Protein 4H8F (pdb70)

Foldseek 3Di:
DVVVVVVVVVVVVVVVVVVVCCVVVVVVVD/DVVVVVVVVVVVVVVVVVVVCCVVCVVVVD

Sequence (60 aa):
GEIKAIAQEIKAIAKEIKAIAEIKAIAQGYGEIKAIAQEIKAIAKEIKAIAEIKAIAQGY

Solvent-accessible surface area: 4772 Å² total

Radius of gyration: 14.42 Å; Cα contacts (8 Å, |Δi|>4): 33; chains: 2; bounding box: 12×45×18 Å

Structure (mmCIF, N/CA/C/O backbone):
data_4H8F
#
_entry.id   4H8F
#
_cell.length_a   46.670
_cell.length_b   46.670
_cell.length_c   94.060
_cell.angle_alpha   90.00
_cell.angle_beta   90.00
_cell.angle_gamma   90.00
#
_symmetry.space_group_name_H-M   'P 41 2 2'
#
loop_
_entity.id
_entity.type
_entity.pdbx_description
1 polymer CC-Hex-I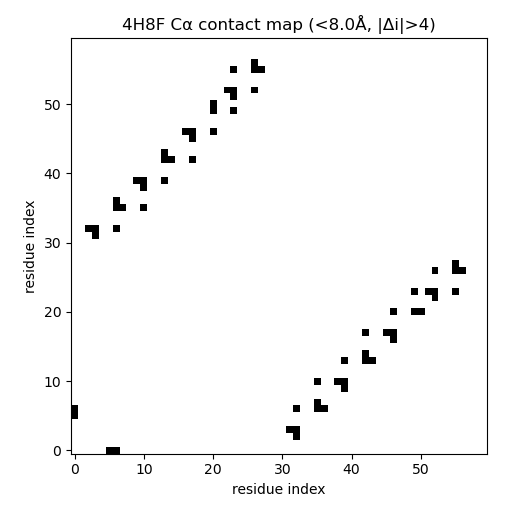I-Phi22
2 non-polymer 'TERTIARY-BUTYL ALCOHOL'
3 non-polymer GLYCEROL
4 water water
#
loop_
_atom_site.group_PDB
_atom_site.id
_atom_site.type_symbol
_atom_site.label_atom_id
_atom_site.label_alt_id
_atom_site.label_comp_id
_atom_site.label_asym_id
_atom_site.label_entity_id
_atom_site.label_seq_id
_atom_site.pdbx_PDB_ins_code
_atom_site.Cartn_x
_atom_site.Cartn_y
_atom_site.Cartn_z
_atom_site.occupancy
_atom_site.B_iso_or_equiv
_atom_site.auth_seq_id
_atom_site.auth_comp_id
_atom_site.auth_asym_id
_atom_site.auth_atom_id
_atom_site.pdbx_PDB_model_num
ATOM 4 N N . GLY A 1 2 ? 4.829 -25.835 -8.248 1.00 50.09 1 GLY A N 1
ATOM 5 C CA . GLY A 1 2 ? 3.394 -25.786 -8.467 1.00 45.02 1 GLY A CA 1
ATOM 6 C C . GLY A 1 2 ? 2.762 -27.145 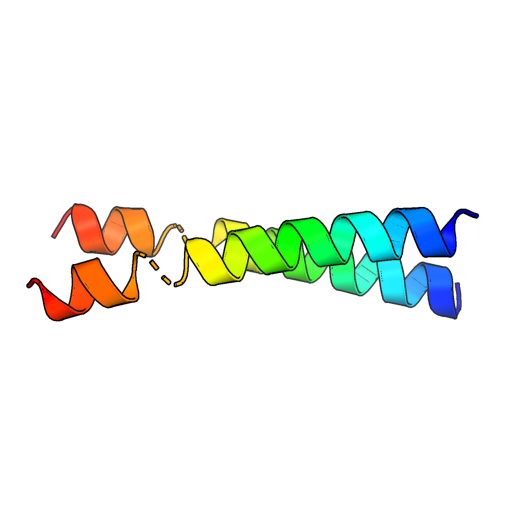-8.354 1.00 45.10 1 GLY A C 1
ATOM 7 O O . GLY A 1 2 ? 3.454 -28.172 -8.123 1.00 47.38 1 GLY A O 1
ATOM 8 N N . GLU A 1 3 ? 1.453 -27.174 -8.570 1.00 42.15 2 GLU A N 1
ATOM 9 C CA . GLU A 1 3 ? 0.673 -25.980 -8.881 1.00 42.21 2 GLU A CA 1
ATOM 10 C C . GLU A 1 3 ? 0.732 -24.967 -7.752 1.00 40.91 2 GLU A C 1
ATOM 11 O O . GLU A 1 3 ? 0.834 -23.771 -8.004 1.00 40.87 2 GLU A O 1
ATOM 17 N N . ILE A 1 4 ? 0.568 -25.426 -6.515 1.00 38.02 3 ILE A N 1
ATOM 18 C CA . ILE A 1 4 ? 0.399 -24.483 -5.434 1.00 38.79 3 ILE A CA 1
ATOM 19 C C . ILE A 1 4 ? 1.735 -23.828 -5.048 1.00 39.03 3 ILE A C 1
ATOM 20 O O . ILE A 1 4 ? 1.783 -22.621 -4.788 1.00 37.89 3 ILE A O 1
ATOM 25 N N . LYS A 1 5 ? 2.836 -24.567 -5.149 1.00 36.58 4 LYS A N 1
ATOM 26 C CA . LYS A 1 5 ? 4.136 -23.902 -5.159 1.00 37.34 4 LYS A CA 1
ATOM 27 C C . LYS A 1 5 ? 4.224 -22.747 -6.192 1.00 36.84 4 LYS A C 1
ATOM 28 O O . LYS A 1 5 ? 4.679 -21.643 -5.872 1.00 34.62 4 LYS A O 1
ATOM 34 N N . ALA A 1 6 ? 3.833 -23.016 -7.436 1.00 35.36 5 ALA A N 1
ATOM 35 C CA . ALA A 1 6 ? 3.932 -21.986 -8.481 1.00 36.26 5 ALA A CA 1
ATOM 36 C C . ALA A 1 6 ? 3.125 -20.739 -8.096 1.00 34.62 5 ALA A C 1
ATOM 37 O O . ALA A 1 6 ? 3.551 -19.625 -8.371 1.00 32.42 5 ALA A O 1
ATOM 39 N N . ILE A 1 7 ? 1.900 -20.955 -7.618 1.00 33.80 6 ILE A N 1
ATOM 40 C CA . ILE A 1 7 ? 1.012 -19.857 -7.231 1.00 34.05 6 ILE A CA 1
ATOM 41 C C . ILE A 1 7 ? 1.592 -19.100 -6.026 1.00 33.17 6 ILE A C 1
ATOM 42 O O . ILE A 1 7 ? 1.637 -17.859 -6.035 1.00 32.44 6 ILE A O 1
ATOM 47 N N . ALA A 1 8 ? 2.145 -19.849 -5.064 1.00 29.62 7 ALA A N 1
ATOM 48 C CA . ALA A 1 8 ? 2.849 -19.265 -3.930 1.00 29.59 7 ALA A CA 1
ATOM 49 C C . ALA A 1 8 ? 4.013 -18.380 -4.375 1.00 30.36 7 ALA A C 1
ATOM 50 O O . ALA A 1 8 ? 4.238 -17.289 -3.822 1.00 27.57 7 ALA A O 1
ATOM 52 N N . GLN A 1 9 ? 4.770 -18.845 -5.363 1.00 30.12 8 GLN A N 1
ATOM 53 C CA . GLN A 1 9 ? 5.842 -18.014 -5.912 1.00 29.07 8 GLN A CA 1
ATOM 54 C C . GLN A 1 9 ? 5.347 -16.774 -6.662 1.00 27.25 8 GLN A C 1
ATOM 55 O O . GLN A 1 9 ? 6.024 -15.743 -6.663 1.00 28.37 8 GLN A O 1
ATOM 61 N N . GLU A 1 10 ? 4.222 -16.885 -7.353 1.00 26.24 9 GLU A N 1
ATOM 62 C CA . GLU A 1 10 ? 3.647 -15.724 -7.994 1.00 29.15 9 GLU A CA 1
ATOM 63 C C . GLU A 1 10 ? 3.119 -14.712 -6.950 1.00 26.78 9 GLU A C 1
ATOM 64 O O . GLU A 1 10 ? 3.356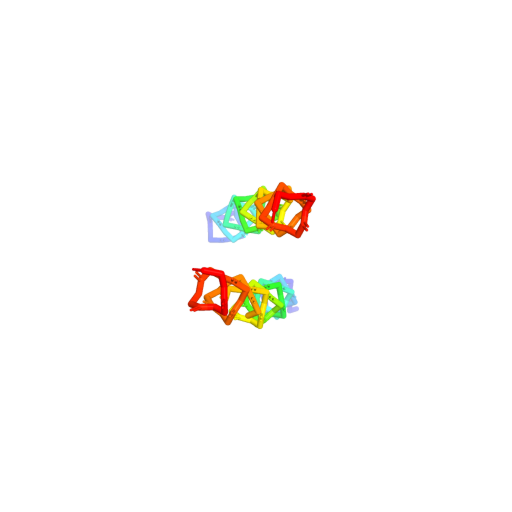 -13.508 -7.081 1.00 25.49 9 GLU A O 1
ATOM 70 N N . ILE A 1 11 ? 2.499 -15.207 -5.887 1.00 24.75 10 ILE A N 1
ATOM 71 C CA . ILE A 1 11 ? 2.088 -14.319 -4.794 1.00 25.19 10 ILE A CA 1
ATOM 72 C C . ILE A 1 11 ? 3.272 -13.592 -4.178 1.00 24.96 10 ILE A C 1
ATOM 73 O O . ILE A 1 11 ? 3.236 -12.370 -3.966 1.00 25.17 10 ILE A O 1
ATOM 78 N N . LYS A 1 12 ? 4.317 -14.340 -3.859 1.00 23.46 11 LYS A N 1
ATOM 79 C CA . LYS A 1 12 ? 5.528 -13.750 -3.323 1.00 26.12 11 LYS A CA 1
ATOM 80 C C . LYS A 1 12 ? 6.140 -12.650 -4.216 1.00 26.03 11 LYS A C 1
ATOM 81 O O . LYS A 1 12 ? 6.586 -11.601 -3.715 1.00 25.36 11 LYS A O 1
ATOM 87 N N . ALA A 1 13 ? 6.200 -12.897 -5.522 1.00 24.31 12 ALA A N 1
ATOM 88 C CA . ALA A 1 13 ? 6.634 -11.875 -6.484 1.00 23.36 12 ALA A CA 1
ATOM 89 C C . ALA A 1 13 ? 5.763 -10.617 -6.440 1.00 22.68 12 ALA A C 1
ATOM 90 O O . ALA A 1 13 ? 6.280 -9.502 -6.429 1.00 22.07 12 ALA A O 1
ATOM 92 N N . ILE A 1 14 ? 4.445 -10.790 -6.479 1.00 22.27 13 ILE A N 1
ATOM 93 C CA . ILE A 1 14 ? 3.539 -9.627 -6.382 1.00 22.96 13 ILE A CA 1
ATOM 94 C C . ILE A 1 14 ? 3.725 -8.847 -5.055 1.00 23.54 13 ILE A C 1
ATOM 95 O O . ILE A 1 14 ? 3.768 -7.622 -5.046 1.00 19.60 13 ILE A O 1
ATOM 100 N N . ALA A 1 15 ? 3.836 -9.569 -3.946 1.00 20.70 14 ALA A N 1
ATOM 101 C CA . ALA A 1 15 ? 4.075 -8.966 -2.633 1.00 21.55 14 ALA A CA 1
ATOM 102 C C . ALA A 1 15 ? 5.355 -8.156 -2.582 1.00 21.50 14 ALA A C 1
ATOM 103 O O . ALA A 1 15 ? 5.384 -7.073 -2.012 1.00 20.57 14 ALA A O 1
ATOM 105 N N . LYS A 1 16 ? 6.409 -8.639 -3.227 1.00 23.43 15 LYS A N 1
ATOM 106 C CA . LYS A 1 16 ? 7.627 -7.847 -3.394 1.00 23.43 15 LYS A CA 1
ATOM 107 C C . LYS A 1 16 ? 7.486 -6.553 -4.192 1.00 21.80 15 LYS A C 1
ATOM 108 O O . LYS A 1 16 ? 8.044 -5.528 -3.812 1.00 24.35 15 LYS A O 1
ATOM 114 N N . GLU A 1 17 ? 6.763 -6.611 -5.300 1.00 21.93 16 GLU A N 1
ATOM 115 C CA . GLU A 1 17 ? 6.343 -5.445 -6.047 1.00 23.03 16 GLU A CA 1
ATOM 116 C C . GLU A 1 17 ? 5.539 -4.450 -5.199 1.00 21.57 16 GLU A C 1
ATOM 117 O O . GLU A 1 17 ? 5.800 -3.239 -5.232 1.00 20.26 16 GLU A O 1
ATOM 123 N N . ILE A 1 18 ? 4.492 -4.919 -4.528 1.00 20.52 17 ILE A N 1
ATOM 124 C CA . ILE A 1 18 ? 3.721 -4.024 -3.623 1.00 19.02 17 ILE A CA 1
ATOM 125 C C . ILE A 1 18 ? 4.610 -3.331 -2.594 1.00 18.69 17 ILE A C 1
ATOM 126 O O . ILE A 1 18 ? 4.507 -2.100 -2.398 1.00 17.97 17 ILE A O 1
ATOM 131 N N . LYS A 1 19 ? 5.501 -4.103 -1.964 1.00 17.63 18 LYS A N 1
ATOM 132 C CA . LYS A 1 19 ? 6.376 -3.551 -0.963 1.00 20.00 18 LYS A CA 1
ATOM 133 C C . LYS A 1 19 ? 7.228 -2.430 -1.560 1.00 22.42 18 LYS A C 1
ATOM 134 O O . LYS A 1 19 ? 7.450 -1.398 -0.906 1.00 19.81 18 LYS A O 1
ATOM 140 N N . ALA A 1 20 ? 7.734 -2.651 -2.778 1.00 20.49 19 ALA A N 1
ATOM 141 C CA . ALA A 1 20 ? 8.562 -1.672 -3.511 1.00 20.77 19 ALA A CA 1
ATOM 142 C C . ALA A 1 20 ? 7.783 -0.410 -3.813 1.00 20.66 19 ALA A C 1
ATOM 143 O O . ALA A 1 20 ? 8.277 0.690 -3.609 1.00 21.62 19 ALA A O 1
ATOM 145 N N . ILE A 1 21 ? 6.524 -0.563 -4.217 1.00 18.10 20 ILE A N 1
ATOM 146 C CA . ILE A 1 21 ? 5.718 0.601 -4.550 1.00 19.32 20 ILE A CA 1
ATOM 147 C C . ILE A 1 21 ? 5.348 1.339 -3.238 1.00 20.58 20 ILE A C 1
ATOM 148 O O . ILE A 1 21 ? 5.211 2.558 -3.225 1.00 18.93 20 ILE A O 1
ATOM 153 N N . ALA A 1 22 ? 5.109 0.584 -2.167 1.00 20.12 21 ALA A N 1
ATOM 154 C CA . ALA A 1 22 ? 4.845 1.183 -0.849 1.00 19.39 21 ALA A CA 1
ATOM 155 C C . ALA A 1 22 ? 6.001 2.060 -0.379 1.00 19.61 21 ALA A C 1
ATOM 156 O O . ALA A 1 22 ? 5.791 3.206 0.058 1.00 19.28 21 ALA A O 1
ATOM 170 N N . GLU A 1 24 ? 8.182 3.521 -2.384 1.00 22.90 23 GLU A N 1
AT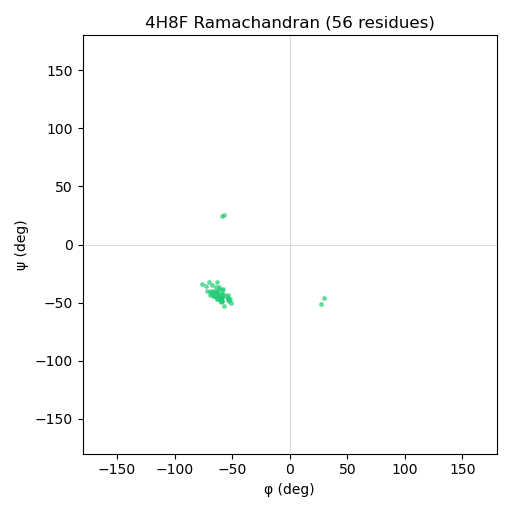OM 171 C CA . GLU A 1 24 ? 8.130 4.709 -3.280 1.00 22.33 23 GLU A CA 1
ATOM 172 C C . GLU A 1 24 ? 7.107 5.741 -2.828 1.00 22.82 23 GLU A C 1
ATOM 173 O O . GLU A 1 24 ? 7.402 6.924 -2.769 1.00 23.26 23 GLU A O 1
ATOM 179 N N . ILE A 1 25 ? 5.879 5.293 -2.583 1.00 21.53 24 ILE A N 1
ATOM 180 C CA . ILE A 1 25 ? 4.821 6.152 -2.045 1.00 21.14 24 ILE A CA 1
ATOM 181 C C . ILE A 1 25 ? 5.254 6.850 -0.752 1.00 23.70 24 ILE A C 1
ATOM 182 O O . ILE A 1 25 ? 5.037 8.061 -0.578 1.00 23.84 24 ILE A O 1
ATOM 187 N N . LYS A 1 26 ? 5.859 6.086 0.149 1.00 21.99 25 LYS A N 1
ATOM 188 C CA . LYS A 1 26 ? 6.328 6.632 1.390 1.00 26.15 25 LYS A CA 1
ATOM 189 C C . LYS A 1 26 ? 7.344 7.751 1.145 1.00 26.78 25 LYS A C 1
ATOM 190 O O . LYS A 1 26 ? 7.210 8.834 1.715 1.00 23.28 25 LYS A O 1
ATOM 196 N N . ALA A 1 27 ? 8.287 7.529 0.232 1.00 26.91 26 ALA A N 1
ATOM 197 C CA . ALA A 1 27 ? 9.278 8.567 -0.047 1.00 28.99 26 ALA A CA 1
ATOM 198 C C . ALA A 1 27 ? 8.671 9.812 -0.711 1.00 31.41 26 ALA A C 1
ATOM 199 O O . ALA A 1 27 ? 9.023 10.949 -0.362 1.00 29.39 26 ALA A O 1
ATOM 201 N N . ILE A 1 28 ? 7.774 9.607 -1.680 1.00 31.35 27 ILE A N 1
ATOM 202 C CA . ILE A 1 28 ? 7.083 10.724 -2.320 1.00 32.70 27 ILE A CA 1
ATOM 203 C C . ILE A 1 28 ? 6.318 11.538 -1.273 1.00 33.25 27 ILE A C 1
ATOM 204 O O . ILE A 1 28 ? 6.367 12.776 -1.292 1.00 35.05 27 ILE A O 1
ATOM 209 N N . ALA A 1 29 ? 5.553 10.84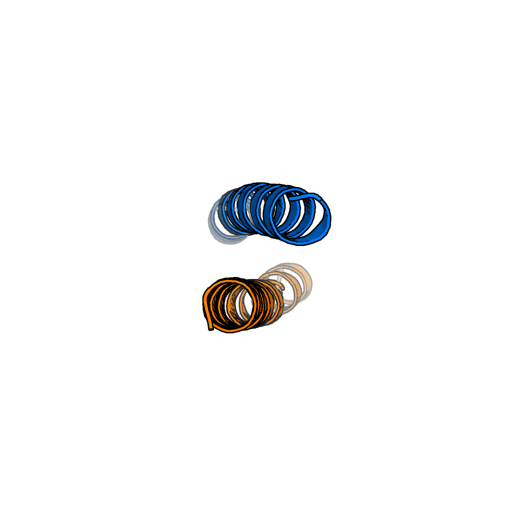9 -0.421 1.00 31.31 28 ALA A N 1
ATOM 210 C CA . ALA A 1 29 ? 4.690 11.495 0.587 1.00 33.35 28 ALA A CA 1
ATOM 211 C C . ALA A 1 29 ? 5.498 12.283 1.620 1.00 34.46 28 ALA A C 1
ATOM 212 O O . ALA A 1 29 ? 5.025 13.306 2.130 1.00 35.81 28 ALA A O 1
ATOM 214 N N . GLN A 1 30 ? 6.665 11.753 1.973 1.00 33.17 29 GLN A N 1
ATOM 215 C CA . GLN A 1 30 ? 7.579 12.415 2.894 1.00 36.26 29 GLN A CA 1
ATOM 216 C C . GLN A 1 30 ? 8.177 13.662 2.235 1.00 39.51 29 GLN A C 1
ATOM 217 O O . GLN A 1 30 ? 8.333 14.707 2.878 1.00 41.06 29 GLN A O 1
ATOM 223 N N . GLY A 1 31 ? 8.576 13.527 0.975 1.00 41.93 30 GLY A N 1
ATOM 224 C CA . GLY A 1 31 ? 9.288 14.596 0.277 1.00 46.20 30 GLY A CA 1
ATOM 225 C C . GLY A 1 31 ? 8.433 15.842 0.173 1.00 48.88 30 GLY A C 1
ATOM 226 O O . GLY A 1 31 ? 8.921 16.957 0.334 1.00 49.62 30 GLY A O 1
ATOM 227 N N . TYR A 1 32 ? 7.136 15.645 -0.024 1.00 51.88 31 TYR A N 1
ATOM 228 C CA . TYR A 1 32 ? 6.205 16.754 -0.170 1.00 55.60 31 TYR A CA 1
ATOM 229 C C . TYR A 1 32 ? 5.611 17.142 1.190 1.00 55.87 31 TYR A C 1
ATOM 230 O O . TYR A 1 32 ? 5.307 16.279 2.008 1.00 56.26 31 TYR A O 1
ATOM 243 N N . GLY B 1 2 ? 9.175 -29.210 3.587 1.00 54.25 1 GLY B N 1
ATOM 244 C CA . GLY B 1 2 ? 8.232 -28.125 3.849 1.00 49.48 1 GLY B CA 1
ATOM 245 C C . GLY B 1 2 ? 8.424 -26.891 2.974 1.00 47.19 1 GLY B C 1
ATOM 246 O O . GLY B 1 2 ? 8.347 -25.767 3.471 1.00 44.65 1 GLY B O 1
ATOM 247 N N . GLU B 1 3 ? 8.641 -27.092 1.672 1.00 43.86 2 GLU B N 1
ATOM 248 C CA . GLU B 1 3 ? 8.892 -25.983 0.754 1.00 42.72 2 GLU B CA 1
ATOM 249 C C . GLU B 1 3 ? 7.743 -25.004 0.717 1.00 40.12 2 GLU B C 1
ATOM 250 O O . GLU B 1 3 ? 7.957 -23.816 0.600 1.00 39.89 2 GLU B O 1
ATOM 256 N N . ILE B 1 4 ? 6.527 -25.513 0.639 1.00 36.86 3 ILE B N 1
ATOM 257 C CA . ILE B 1 4 ? 5.390 -24.647 0.471 1.00 38.00 3 ILE B CA 1
ATOM 258 C C . ILE B 1 4 ? 5.119 -23.829 1.729 1.00 38.28 3 ILE B C 1
ATOM 259 O O . ILE B 1 4 ? 4.705 -22.662 1.648 1.00 38.11 3 ILE B O 1
ATOM 264 N N . LYS B 1 5 ? 5.425 -24.417 2.879 1.00 35.78 4 LYS B N 1
ATOM 265 C CA . LYS B 1 5 ? 5.293 -23.742 4.160 1.00 36.20 4 LYS B CA 1
ATOM 266 C C . LYS B 1 5 ? 6.34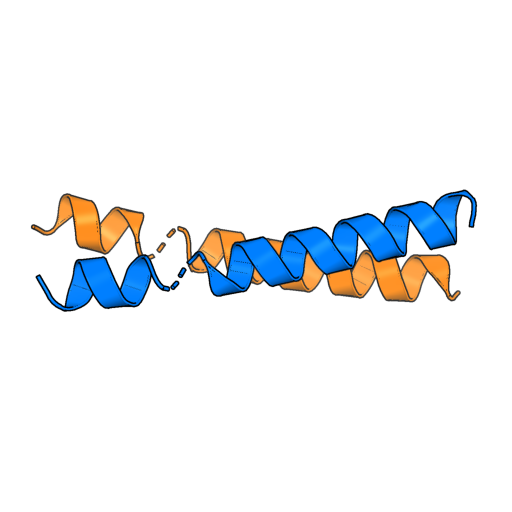4 -22.640 4.283 1.00 35.22 4 LYS B C 1
ATOM 267 O O . LYS B 1 5 ? 6.063 -21.557 4.794 1.00 33.46 4 LYS B O 1
ATOM 273 N N . ALA B 1 6 ? 7.563 -22.927 3.841 1.00 33.63 5 ALA B N 1
ATOM 274 C CA . ALA B 1 6 ? 8.625 -21.933 3.859 1.00 34.72 5 ALA B CA 1
ATOM 275 C C . ALA B 1 6 ? 8.261 -20.692 3.035 1.00 35.84 5 ALA B C 1
ATOM 276 O O . ALA B 1 6 ? 8.528 -19.576 3.461 1.00 36.62 5 ALA B O 1
ATOM 278 N N . ILE B 1 7 ? 7.725 -20.903 1.833 1.00 33.91 6 ILE B N 1
ATOM 279 C CA . ILE B 1 7 ? 7.276 -19.808 0.979 1.00 32.64 6 ILE B CA 1
ATOM 280 C C . ILE B 1 7 ? 6.070 -19.088 1.590 1.00 31.69 6 ILE B C 1
ATOM 281 O O . ILE B 1 7 ? 6.021 -17.856 1.585 1.00 30.58 6 ILE B O 1
ATOM 286 N N . ALA B 1 8 ? 5.101 -19.838 2.107 1.00 29.68 7 ALA B N 1
ATOM 287 C CA . ALA B 1 8 ? 3.965 -19.218 2.792 1.00 28.57 7 ALA B CA 1
ATOM 288 C C . ALA B 1 8 ? 4.441 -18.353 3.962 1.00 30.32 7 ALA B C 1
ATOM 289 O O . ALA B 1 8 ? 3.992 -17.219 4.143 1.00 29.67 7 ALA B O 1
ATOM 291 N N . GLN B 1 9 ? 5.453 -18.834 4.661 1.00 29.79 8 GLN B N 1
ATOM 292 C CA . GLN B 1 9 ? 6.076 -18.087 5.729 1.00 32.92 8 GLN B CA 1
ATOM 293 C C . GLN B 1 9 ? 6.697 -16.767 5.262 1.00 31.30 8 GLN B C 1
ATOM 294 O O . GLN B 1 9 ? 6.600 -15.753 5.947 1.00 28.52 8 GLN B O 1
ATOM 300 N N . GLU B 1 10 ? 7.443 -16.819 4.167 1.00 30.05 9 GLU B N 1
ATOM 301 C CA . GLU B 1 10 ? 8.036 -15.628 3.616 1.00 29.97 9 GLU B CA 1
ATOM 302 C C . GLU B 1 10 ? 6.976 -14.642 3.171 1.00 26.77 9 GLU B C 1
ATOM 303 O O . GLU B 1 10 ? 7.109 -13.435 3.378 1.00 27.67 9 GLU B O 1
ATOM 309 N N . ILE B 1 11 ? 5.977 -15.138 2.465 1.00 24.05 10 ILE B N 1
ATOM 310 C CA . ILE B 1 11 ? 4.871 -14.291 2.058 1.00 23.93 10 ILE B CA 1
ATOM 311 C C . ILE B 1 11 ? 4.253 -13.560 3.253 1.00 24.52 10 ILE B C 1
ATOM 312 O O . ILE B 1 11 ? 3.916 -12.358 3.178 1.00 23.52 10 ILE B O 1
ATOM 317 N N . LYS B 1 12 ? 3.991 -14.310 4.319 1.00 22.22 11 LYS B N 1
ATOM 318 C CA . LYS B 1 12 ? 3.328 -13.732 5.489 1.00 24.03 11 LYS B CA 1
ATOM 319 C C . LYS B 1 12 ? 4.199 -12.620 6.080 1.00 22.46 11 LYS B C 1
ATOM 320 O O . LYS B 1 12 ? 3.680 -11.596 6.505 1.00 22.12 11 LYS B O 1
ATOM 326 N N . ALA B 1 13 ? 5.518 -12.826 6.086 1.00 21.17 12 ALA B N 1
ATOM 327 C CA . ALA B 1 13 ? 6.454 -11.841 6.596 1.00 22.63 12 ALA B CA 1
ATOM 328 C C . ALA B 1 13 ? 6.458 -10.579 5.741 1.00 23.08 12 ALA B C 1
ATOM 329 O O . ALA B 1 13 ? 6.541 -9.450 6.260 1.00 21.55 12 ALA B O 1
ATOM 331 N N . ILE B 1 14 ? 6.461 -10.761 4.426 1.00 21.29 13 ILE B N 1
ATOM 332 C CA . ILE B 1 14 ? 6.395 -9.608 3.545 1.00 20.84 13 ILE B CA 1
ATOM 333 C C . ILE B 1 14 ? 5.080 -8.865 3.747 1.00 19.66 13 ILE B C 1
ATOM 334 O O . ILE B 1 14 ? 5.056 -7.640 3.738 1.00 19.91 13 ILE B O 1
ATOM 339 N N . ALA B 1 15 ? 3.980 -9.605 3.785 1.00 19.10 14 ALA B N 1
ATOM 340 C CA . ALA B 1 15 ? 2.664 -9.001 3.990 1.00 17.59 14 ALA B CA 1
ATOM 341 C C . ALA B 1 15 ? 2.656 -8.129 5.263 1.00 19.45 14 ALA B C 1
ATOM 342 O O . ALA B 1 15 ? 2.055 -7.072 5.286 1.00 17.89 14 ALA B O 1
ATOM 344 N N . LYS B 1 16 ? 3.254 -8.617 6.353 1.00 20.44 15 LYS B N 1
ATOM 345 C CA . LYS B 1 16 ? 3.317 -7.826 7.578 1.00 20.13 15 LYS B CA 1
ATOM 346 C C . LYS B 1 16 ? 4.119 -6.553 7.394 1.00 19.55 15 LYS B C 1
ATOM 347 O O . LYS B 1 16 ? 3.731 -5.500 7.901 1.00 18.45 15 LYS B O 1
ATOM 353 N N . GLU B 1 17 ? 5.226 -6.623 6.653 1.00 19.02 16 GLU B N 1
ATOM 354 C CA . GLU B 1 17 ? 5.978 -5.422 6.359 1.00 21.01 16 GLU B CA 1
ATOM 355 C C . GLU B 1 17 ? 5.097 -4.433 5.612 1.00 18.83 16 GLU B C 1
ATOM 356 O O . GLU B 1 17 ? 5.184 -3.220 5.839 1.00 20.09 16 GLU B O 1
ATOM 362 N N . ILE B 1 18 ? 4.436 -4.916 4.571 1.00 18.93 17 ILE B N 1
ATOM 363 C CA . ILE B 1 18 ? 3.540 -4.064 3.767 1.00 17.38 17 ILE B CA 1
ATOM 364 C C . ILE B 1 18 ? 2.515 -3.337 4.639 1.00 20.79 17 ILE B C 1
ATOM 365 O O . ILE B 1 18 ? 2.265 -2.130 4.474 1.00 17.53 17 ILE B O 1
ATOM 370 N N . LYS B 1 19 ? 1.866 -4.097 5.525 1.00 14.94 18 LYS B N 1
ATOM 371 C CA . LYS B 1 19 ? 0.849 -3.538 6.389 1.00 16.57 18 LYS B CA 1
ATOM 372 C C . LYS B 1 19 ? 1.458 -2.446 7.265 1.00 15.06 18 LYS B C 1
ATOM 373 O O . LYS B 1 19 ? 0.864 -1.395 7.432 1.00 17.12 18 LYS B O 1
ATOM 379 N N . ALA B 1 20 ? 2.655 -2.679 7.802 1.00 16.36 19 ALA B N 1
ATOM 380 C CA . ALA B 1 20 ? 3.327 -1.659 8.611 1.00 18.42 19 ALA B CA 1
ATOM 381 C C . ALA B 1 20 ? 3.616 -0.404 7.782 1.00 20.58 19 ALA B C 1
ATOM 382 O O . ALA B 1 20 ? 3.465 0.724 8.275 1.00 16.36 19 ALA B O 1
ATOM 384 N N . ILE B 1 21 ? 4.121 -0.596 6.552 1.00 21.06 20 ILE B N 1
ATOM 385 C CA . ILE B 1 21 ? 4.449 0.549 5.716 1.00 19.22 20 ILE B CA 1
ATOM 386 C C . ILE B 1 21 ? 3.178 1.284 5.371 1.00 18.91 20 ILE B C 1
ATOM 387 O O . ILE B 1 21 ? 3.144 2.518 5.386 1.00 18.71 20 ILE B O 1
ATOM 392 N N . ALA B 1 22 ? 2.118 0.537 5.090 1.00 17.24 21 ALA B N 1
ATOM 393 C CA . ALA B 1 22 ? 0.812 1.187 4.822 1.00 17.47 21 ALA B CA 1
ATOM 394 C C . ALA B 1 22 ? 0.316 2.088 5.962 1.00 18.35 21 ALA B C 1
ATOM 395 O O . ALA B 1 22 ? -0.082 3.242 5.704 1.00 18.46 21 ALA B O 1
ATOM 409 N N . GLU B 1 24 ? 2.185 3.563 8.139 1.00 17.86 23 GLU B N 1
ATOM 410 C CA . GLU B 1 24 ? 3.126 4.698 8.101 1.00 20.36 23 GLU B CA 1
ATOM 411 C C . GLU B 1 24 ? 2.786 5.746 7.057 1.00 19.67 23 GLU B C 1
ATOM 412 O O . GLU B 1 24 ? 2.793 6.947 7.343 1.00 22.54 23 GLU B O 1
ATOM 418 N N . ILE B 1 25 ? 2.477 5.294 5.849 1.00 20.85 24 ILE B N 1
ATOM 419 C CA . ILE B 1 25 ? 2.005 6.180 4.782 1.00 21.17 24 ILE B CA 1
ATOM 420 C C . ILE B 1 25 ? 0.708 6.845 5.184 1.00 22.00 24 ILE B C 1
ATOM 421 O O . ILE B 1 25 ? 0.526 8.050 4.970 1.00 22.21 24 ILE B O 1
ATOM 426 N N . LYS B 1 26 ? -0.237 6.064 5.706 1.00 18.38 25 LYS B N 1
ATOM 427 C CA . LYS B 1 26 ? -1.480 6.664 6.202 1.00 20.14 25 LYS B CA 1
ATOM 428 C C . LYS B 1 26 ? -1.207 7.829 7.204 1.00 20.16 25 LYS B C 1
ATOM 429 O O . LYS B 1 26 ? -1.756 8.923 7.057 1.00 22.27 25 LYS B O 1
ATOM 435 N N . ALA B 1 27 ? -0.311 7.622 8.164 1.00 21.04 26 ALA B N 1
ATOM 436 C CA . ALA B 1 27 ? 0.029 8.662 9.152 1.00 24.13 26 ALA B CA 1
ATOM 437 C C . ALA B 1 27 ? 0.666 9.910 8.494 1.0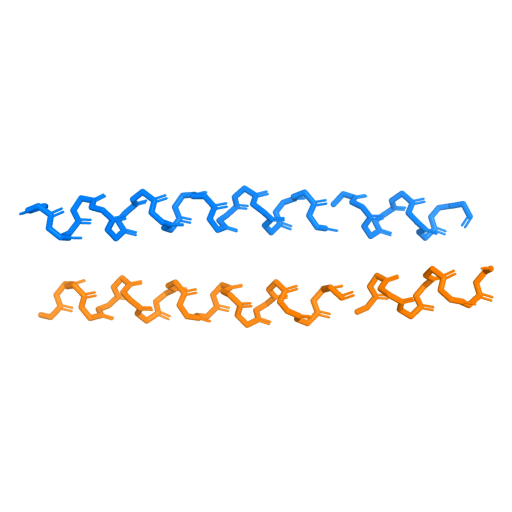0 26.88 26 ALA B C 1
ATOM 438 O O . ALA B 1 27 ? 0.359 11.042 8.868 1.00 26.56 26 ALA B O 1
ATOM 440 N N . ILE B 1 28 ? 1.550 9.688 7.519 1.00 26.49 27 ILE B N 1
ATOM 441 C CA . ILE B 1 28 ? 2.177 10.792 6.792 1.00 28.48 27 ILE B CA 1
ATOM 442 C C . ILE B 1 28 ? 1.148 11.591 6.017 1.00 28.45 27 ILE B C 1
ATOM 443 O O . ILE B 1 28 ? 1.154 12.836 6.045 1.00 31.70 27 ILE B O 1
ATOM 448 N N . ALA B 1 29 ? 0.270 10.879 5.335 1.00 26.27 28 ALA B N 1
ATOM 449 C CA . ALA B 1 29 ? -0.814 11.480 4.575 1.00 29.67 28 ALA B CA 1
ATOM 450 C C . ALA B 1 29 ? -1.754 12.320 5.449 1.00 31.36 28 ALA B C 1
ATOM 451 O O . ALA B 1 29 ? -2.173 13.415 5.055 1.00 31.65 28 ALA B O 1
ATOM 453 N N . GLN B 1 30 ? -2.188 11.762 6.575 1.00 30.76 29 GLN B N 1
ATOM 454 C CA . GLN B 1 30 ? -3.027 12.507 7.518 1.00 31.88 29 GLN B CA 1
ATOM 455 C C . GLN B 1 30 ? -2.324 13.737 8.130 1.00 34.35 29 GLN B C 1
ATOM 456 O O . GLN B 1 30 ? -2.976 14.749 8.438 1.00 32.40 29 GLN B O 1
ATOM 462 N N . GLY B 1 31 ? -1.006 13.638 8.307 1.00 36.94 30 GLY B N 1
ATOM 463 C CA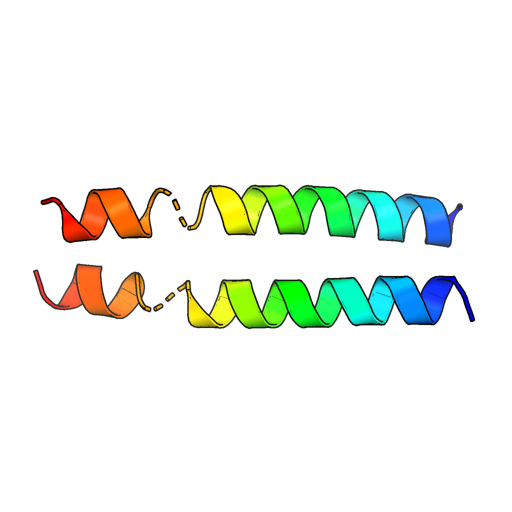 . GLY B 1 31 ? -0.235 14.608 9.087 1.00 40.95 30 GLY B CA 1
ATOM 464 C C . GLY B 1 31 ? -0.132 15.903 8.308 1.00 45.65 30 GLY B C 1
ATOM 465 O O . GLY B 1 31 ? -0.346 16.996 8.858 1.00 44.12 30 GLY B O 1
ATOM 466 N N . TYR B 1 32 ? 0.075 15.754 7.001 1.00 48.18 31 TYR B N 1
ATOM 467 C CA . TYR B 1 32 ? 0.001 16.856 6.032 1.00 52.61 31 TYR B CA 1
ATOM 468 C C . TYR B 1 32 ? -1.431 17.195 5.545 1.00 52.53 31 TYR B C 1
ATOM 469 O O . TYR B 1 32 ? -2.197 16.313 5.173 1.00 51.45 31 TYR B O 1
#

Secondary structure (DSSP, 8-state):
--HHHHHHHHHHHHHHHHHH--HHHHHHH-/-HHHHHHHHHHHHHHHHHHH--HHHHHHH-

B-factor: mean 33.01, std 13.03, range [13.44, 79.19]